Protein AF-A0A8E3B7B5-F1 (afdb_monomer_lite)

Secondary structure (DSSP, 8-state):
-EEEEEEESSTHHHHHHHHHHTSTTEEEEEEEE----S--TT-SS-EEEEEEETTEEEEEEE-SS-EEEEEEEGGGTTTT--EEEP------HHHHHHHHHHHTS--SSPHHHHHHHHHHHHHHHHHHHHTS-----

Organism: Rhizobium loti (NCBI:txid381)

Foldseek 3Di:
DAEDEAEEAPPVQVVCCVVQCPDPPYDHNDYYYDDDDPPDPPQHQKDWDKDDDPFWIWIWIDSPPDIWIWIQGDPSVVVVDIDTDDDDDDDDPVRQVVVCVVVVHDDPPDPVVVVLVVQVVVQVVVCVVVVHHDDGD

Structure (mmCIF, N/CA/C/O backbone):
data_AF-A0A8E3B7B5-F1
#
_entry.id   AF-A0A8E3B7B5-F1
#
loop_
_atom_site.group_PDB
_atom_site.id
_atom_site.type_symbol
_atom_site.label_atom_id
_atom_site.label_alt_id
_atom_site.label_comp_id
_atom_site.label_asym_id
_atom_site.label_entity_id
_atom_site.label_seq_id
_atom_site.pdbx_PDB_ins_code
_atom_site.Cartn_x
_atom_site.Cartn_y
_atom_site.Cartn_z
_atom_site.occupancy
_atom_site.B_iso_or_equiv
_atom_site.auth_seq_id
_atom_site.auth_comp_id
_atom_site.auth_asym_id
_atom_site.auth_atom_id
_atom_site.pdbx_PDB_model_num
ATOM 1 N N . MET A 1 1 ? -22.183 13.478 -2.766 1.00 53.44 1 MET A N 1
ATOM 2 C CA . MET A 1 1 ? -21.430 12.780 -1.701 1.00 53.44 1 MET A CA 1
ATOM 3 C C . MET A 1 1 ? -19.960 12.827 -2.060 1.00 53.44 1 MET A C 1
ATOM 5 O O . MET A 1 1 ? -19.629 12.416 -3.167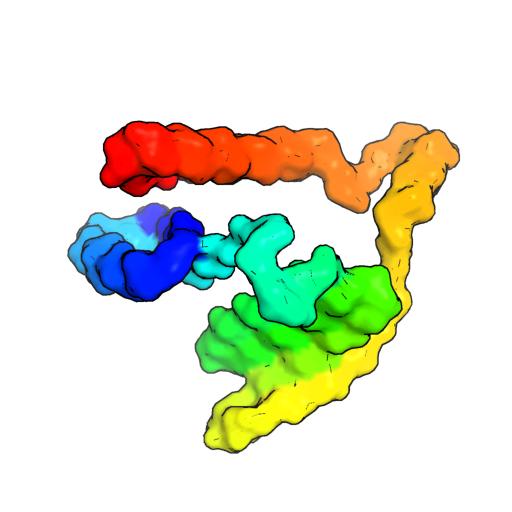 1.00 53.44 1 MET A O 1
ATOM 9 N N . HIS A 1 2 ? -19.108 13.309 -1.159 1.00 54.06 2 HIS A N 1
ATOM 10 C CA . HIS A 1 2 ? -17.657 13.330 -1.366 1.00 54.06 2 HIS A CA 1
ATOM 11 C C . HIS A 1 2 ? -17.007 12.202 -0.552 1.00 54.06 2 HIS A C 1
ATOM 13 O O . HIS A 1 2 ? -17.330 12.017 0.624 1.00 54.06 2 HIS A O 1
ATOM 19 N N . ARG A 1 3 ? -16.141 11.407 -1.193 1.00 53.25 3 ARG A N 1
ATOM 20 C CA . ARG A 1 3 ? -15.383 10.325 -0.548 1.00 53.25 3 ARG A CA 1
ATOM 21 C C . ARG A 1 3 ? -13.987 10.839 -0.242 1.00 53.25 3 ARG A C 1
ATOM 23 O O . ARG A 1 3 ? -13.256 11.170 -1.168 1.00 53.25 3 ARG A O 1
ATOM 30 N N . ILE A 1 4 ? -13.637 10.897 1.036 1.00 57.72 4 ILE A N 1
ATOM 31 C CA . ILE A 1 4 ? -12.344 11.408 1.493 1.00 57.72 4 ILE A CA 1
ATOM 32 C C . ILE A 1 4 ? -11.448 10.214 1.834 1.00 57.72 4 ILE A C 1
ATOM 34 O O . ILE A 1 4 ? -11.856 9.330 2.594 1.00 57.72 4 ILE A O 1
ATOM 38 N N . LEU A 1 5 ? -10.250 10.174 1.247 1.00 64.38 5 LEU A N 1
ATOM 39 C CA . LEU A 1 5 ? -9.141 9.340 1.707 1.00 64.38 5 LEU A CA 1
ATOM 40 C C . LEU A 1 5 ? -8.243 10.220 2.568 1.00 64.38 5 LEU A C 1
ATOM 42 O O . LEU A 1 5 ? -7.691 11.203 2.081 1.00 64.38 5 LEU A O 1
ATOM 46 N N . LEU A 1 6 ? -8.095 9.857 3.835 1.00 63.78 6 LEU A N 1
ATOM 47 C CA . LEU A 1 6 ? -7.160 10.522 4.731 1.00 63.78 6 LEU A CA 1
ATOM 48 C C . LEU A 1 6 ? -5.847 9.741 4.732 1.00 63.78 6 LEU A C 1
ATOM 50 O O . LEU A 1 6 ? -5.842 8.542 5.012 1.00 63.78 6 LEU A O 1
ATOM 54 N N . LEU A 1 7 ? -4.751 10.424 4.404 1.00 64.12 7 LEU A N 1
ATOM 55 C CA . LEU A 1 7 ? -3.402 9.877 4.456 1.00 64.12 7 LEU A CA 1
ATOM 56 C C . LEU A 1 7 ? -2.560 10.706 5.423 1.00 64.12 7 LEU A C 1
ATOM 58 O O . LEU A 1 7 ? -2.318 11.884 5.175 1.00 64.12 7 LEU A O 1
ATOM 62 N N . GLY A 1 8 ? -2.124 10.100 6.524 1.00 61.19 8 GLY A N 1
ATOM 63 C CA . GLY A 1 8 ? -1.339 10.786 7.551 1.00 61.19 8 GLY A CA 1
ATOM 64 C C . GLY A 1 8 ? -0.142 9.976 8.033 1.00 61.19 8 GLY A C 1
ATOM 65 O O . GLY A 1 8 ? 0.090 8.850 7.600 1.00 61.19 8 GLY A O 1
ATOM 66 N N . THR A 1 9 ? 0.625 10.545 8.956 1.00 58.62 9 THR A N 1
ATOM 67 C CA . THR A 1 9 ? 1.677 9.837 9.693 1.00 58.62 9 THR A CA 1
ATOM 68 C C . THR A 1 9 ? 1.410 10.016 11.199 1.00 58.62 9 THR A C 1
ATOM 70 O O . THR A 1 9 ? 1.000 11.090 11.637 1.00 58.62 9 THR A O 1
ATOM 73 N N . GLY A 1 10 ? 1.575 8.962 12.009 1.00 57.69 10 GLY A N 1
ATOM 74 C CA . GLY A 1 10 ? 1.392 9.025 13.472 1.00 57.69 10 GLY A CA 1
ATOM 75 C C . GLY A 1 10 ? -0.060 9.144 13.979 1.00 57.69 10 GLY A C 1
ATOM 76 O O . GLY A 1 10 ? -1.021 8.992 13.228 1.00 57.69 10 GLY A O 1
ATOM 77 N N . GLY A 1 11 ? -0.221 9.396 15.287 1.00 54.06 11 GLY A N 1
ATOM 78 C CA . GLY A 1 11 ? -1.525 9.423 15.981 1.00 54.06 11 GLY A CA 1
ATOM 79 C C . GLY A 1 11 ? -2.481 10.549 15.551 1.00 54.06 11 GLY A C 1
ATOM 80 O O . GLY A 1 11 ? -3.682 10.455 15.780 1.00 54.06 11 GLY A O 1
ATOM 81 N N . ILE A 1 12 ? -1.969 11.571 14.859 1.00 61.69 12 ILE A N 1
ATOM 82 C CA . ILE A 1 12 ? -2.745 12.695 14.303 1.00 61.69 12 ILE A CA 1
ATOM 83 C C . ILE A 1 12 ? -3.767 12.229 13.256 1.00 61.69 12 ILE A C 1
ATOM 85 O O . ILE A 1 12 ? -4.841 12.816 13.135 1.00 61.69 12 ILE A O 1
ATOM 89 N N . ALA A 1 13 ? -3.478 11.137 12.539 1.00 63.38 13 ALA A N 1
ATOM 90 C CA . ALA A 1 13 ? -4.392 10.582 11.543 1.00 63.38 13 ALA A CA 1
ATOM 91 C C . ALA A 1 13 ? -5.756 10.190 12.146 1.00 63.38 13 ALA A C 1
ATOM 93 O O . ALA A 1 13 ? -6.775 10.340 11.477 1.00 63.38 13 ALA A O 1
ATOM 94 N N . GLY A 1 14 ? -5.784 9.742 13.410 1.00 58.38 14 GLY A N 1
ATOM 95 C CA . GLY A 1 14 ? -7.022 9.409 14.123 1.00 58.38 14 GLY A CA 1
ATOM 96 C C . GLY A 1 14 ? -7.886 10.637 14.412 1.00 58.38 14 GLY A C 1
ATOM 97 O O . GLY A 1 14 ? -9.073 10.630 14.109 1.00 58.38 14 GLY A O 1
ATOM 98 N N . HIS A 1 15 ? -7.285 11.726 14.893 1.00 66.88 15 HIS A N 1
ATOM 99 C CA . HIS A 1 15 ? -8.013 12.968 15.181 1.00 66.88 15 HIS A CA 1
ATOM 100 C C . HIS A 1 15 ? -8.599 13.601 13.908 1.00 66.88 15 HIS A C 1
ATOM 102 O O . HIS A 1 15 ? -9.703 14.138 13.917 1.00 66.88 15 HIS A O 1
ATOM 108 N N . HIS A 1 16 ? -7.892 13.504 12.779 1.00 64.44 16 HIS A N 1
ATOM 109 C CA . HIS A 1 16 ? -8.421 13.967 11.497 1.00 64.44 16 HIS A CA 1
ATOM 110 C C . HIS A 1 16 ? -9.673 13.186 11.068 1.00 64.44 16 HIS A C 1
ATOM 112 O O . HIS A 1 16 ? -10.587 13.777 10.503 1.00 64.44 16 HIS A O 1
ATOM 118 N N . VAL A 1 17 ? -9.766 11.883 11.353 1.00 67.44 17 VAL A N 1
ATOM 119 C CA . VAL A 1 17 ? -10.982 11.105 11.053 1.00 67.44 17 VAL A CA 1
ATOM 120 C C . VAL A 1 17 ? -12.190 11.663 11.789 1.00 67.44 17 VAL A C 1
ATOM 122 O O . VAL A 1 17 ? -13.236 11.825 11.169 1.00 67.44 17 VAL A O 1
ATOM 125 N N . GLU A 1 18 ? -12.051 11.957 13.079 1.00 70.19 18 GLU A N 1
ATOM 126 C CA . GLU A 1 18 ? -13.152 12.468 13.900 1.00 70.19 18 GLU A CA 1
ATOM 127 C C . GLU A 1 18 ? -13.661 13.812 13.366 1.00 70.19 18 GLU A C 1
ATOM 129 O O . GLU A 1 18 ? -14.855 13.967 13.105 1.00 70.19 18 GLU A O 1
ATOM 134 N N . GLU A 1 19 ? -12.744 14.738 13.088 1.00 73.25 19 GLU A N 1
ATOM 135 C CA . GLU A 1 19 ? -13.074 16.072 12.579 1.00 73.25 19 GLU A CA 1
ATOM 136 C C . GLU A 1 19 ? -13.687 16.026 11.168 1.00 73.25 19 GLU A C 1
ATOM 138 O O . GLU A 1 19 ? -14.732 16.625 10.907 1.00 73.25 19 GLU A O 1
ATOM 143 N N . PHE A 1 20 ? -13.086 15.271 10.239 1.00 66.56 20 PHE A N 1
ATOM 144 C CA . PHE A 1 20 ? -13.565 15.210 8.853 1.00 66.56 20 PHE A CA 1
ATOM 145 C C . PHE A 1 20 ? -14.844 14.376 8.691 1.00 66.56 20 PHE A C 1
ATOM 147 O O . PHE A 1 20 ? -15.620 14.634 7.767 1.00 66.56 20 PHE A O 1
ATOM 154 N N . ALA A 1 21 ? -15.103 13.409 9.579 1.00 69.25 21 ALA A N 1
ATOM 155 C CA . ALA A 1 21 ? -16.376 12.686 9.620 1.00 69.25 21 ALA A CA 1
ATOM 156 C C . ALA A 1 21 ? -17.546 13.590 10.041 1.00 69.25 21 ALA A C 1
ATOM 158 O O . ALA A 1 21 ? -18.685 13.324 9.657 1.00 69.25 21 ALA A O 1
ATOM 159 N N . GLY A 1 22 ? -17.273 14.662 10.795 1.00 74.19 22 GLY A N 1
ATOM 160 C CA . GLY A 1 22 ? -18.276 15.631 11.238 1.00 74.19 22 GLY A CA 1
ATOM 161 C C . GLY A 1 22 ? -18.800 16.567 10.142 1.00 74.19 22 GLY A C 1
ATOM 162 O O . GLY A 1 22 ? -19.801 17.248 10.357 1.00 74.19 22 GLY A O 1
ATOM 163 N N . ILE A 1 23 ? -18.168 16.615 8.962 1.00 72.94 23 ILE A N 1
ATOM 164 C CA . ILE A 1 23 ? -18.534 17.552 7.889 1.00 72.94 23 ILE A CA 1
ATOM 165 C C . ILE A 1 23 ? -19.763 17.040 7.107 1.00 72.94 23 ILE A C 1
ATOM 167 O O . ILE A 1 23 ? -19.685 15.989 6.456 1.00 72.94 23 ILE A O 1
ATOM 171 N N . PRO A 1 24 ? -20.886 17.790 7.063 1.00 72.94 24 PRO A N 1
ATOM 172 C CA . PRO A 1 24 ? -22.073 17.391 6.309 1.00 72.94 24 PRO A CA 1
ATOM 173 C C . PRO A 1 24 ? -21.773 17.146 4.821 1.00 72.94 24 PRO A C 1
ATOM 175 O O . PRO A 1 24 ? -21.203 17.988 4.131 1.00 72.94 24 PRO A O 1
ATOM 178 N N . GLY A 1 25 ? -22.177 15.980 4.305 1.00 69.56 25 GLY A N 1
ATOM 179 C CA . GLY A 1 25 ? -21.977 15.597 2.899 1.00 69.56 25 GLY A CA 1
ATOM 180 C C . GLY A 1 25 ? -20.632 14.927 2.577 1.00 69.56 25 GLY A C 1
ATOM 181 O O . GLY A 1 25 ? -20.414 14.542 1.416 1.00 69.56 25 GLY A O 1
ATOM 182 N N . CYS A 1 26 ? -19.770 14.742 3.583 1.00 53.22 26 CYS A N 1
ATOM 183 C CA . CYS A 1 26 ? -18.524 13.986 3.493 1.00 53.22 26 CYS A CA 1
ATOM 184 C C . CYS A 1 26 ? -18.691 12.568 4.052 1.00 53.22 26 CYS A C 1
ATOM 186 O O . CYS A 1 26 ? -19.397 12.334 5.026 1.00 53.22 26 CYS A O 1
ATOM 188 N N . SER A 1 27 ? -18.036 11.603 3.411 1.00 63.66 27 SER A N 1
ATOM 189 C CA . SER A 1 27 ? -17.929 10.227 3.896 1.00 63.66 27 SER A CA 1
ATOM 190 C C . SER A 1 27 ? -16.468 9.806 3.834 1.00 63.66 27 SER A C 1
ATOM 192 O O . SER A 1 27 ? -15.814 9.970 2.799 1.00 63.66 27 SER A O 1
ATOM 194 N N . ILE A 1 28 ? -15.938 9.279 4.934 1.00 67.56 28 ILE A N 1
ATOM 195 C CA . ILE A 1 28 ? -14.574 8.750 4.951 1.00 67.56 28 ILE A CA 1
ATOM 196 C C . ILE A 1 28 ? -14.605 7.391 4.255 1.00 67.56 28 ILE A C 1
ATOM 198 O O . ILE A 1 28 ? -15.255 6.453 4.713 1.00 67.56 28 ILE A O 1
ATOM 202 N N . GLY A 1 29 ? -13.951 7.311 3.096 1.00 67.50 29 GLY A N 1
ATOM 203 C CA . GLY A 1 29 ? -13.948 6.107 2.266 1.00 67.50 29 GLY A CA 1
ATOM 204 C C . GLY A 1 29 ? -12.949 5.055 2.748 1.00 67.50 29 GLY A C 1
ATOM 205 O O . GLY A 1 29 ? -13.199 3.864 2.582 1.00 67.50 29 GLY A O 1
ATOM 206 N N . ALA A 1 30 ? -11.833 5.513 3.314 1.00 70.75 30 ALA A N 1
ATOM 207 C CA . ALA A 1 30 ? -10.815 4.747 4.025 1.00 70.75 30 ALA A CA 1
ATOM 208 C C . ALA A 1 30 ? -9.858 5.737 4.718 1.00 70.75 30 ALA A C 1
ATOM 210 O O . ALA A 1 30 ? -9.711 6.877 4.270 1.00 70.75 30 ALA A O 1
ATOM 211 N N . LEU A 1 31 ? -9.189 5.292 5.780 1.00 76.25 31 LEU A N 1
ATOM 212 C CA . LEU A 1 31 ? -8.075 5.997 6.418 1.00 76.25 31 LEU A CA 1
ATOM 213 C C . LEU A 1 31 ? -6.805 5.175 6.210 1.00 76.25 31 LEU A C 1
ATOM 215 O O . LEU A 1 31 ? -6.834 3.950 6.340 1.00 76.25 31 LEU A O 1
ATOM 219 N N . ALA A 1 32 ? -5.695 5.849 5.934 1.00 79.31 32 ALA A N 1
ATOM 220 C CA . ALA A 1 32 ? -4.385 5.231 5.878 1.00 79.31 32 ALA A CA 1
ATOM 221 C C . ALA A 1 32 ? -3.344 6.065 6.633 1.00 79.31 32 ALA A C 1
ATOM 223 O O . ALA A 1 32 ? -3.352 7.297 6.604 1.00 79.31 32 ALA A O 1
ATOM 224 N N . THR A 1 33 ? -2.398 5.362 7.253 1.00 82.81 33 THR A N 1
ATOM 225 C CA . THR A 1 33 ? -1.190 5.955 7.822 1.00 82.81 33 THR A CA 1
ATOM 226 C C . THR A 1 33 ? 0.016 5.381 7.094 1.00 82.81 33 THR A C 1
ATOM 228 O O . THR A 1 33 ? 0.141 4.162 6.989 1.00 82.81 33 THR A O 1
ATOM 231 N N . ILE A 1 34 ? 0.910 6.240 6.606 1.00 83.75 34 ILE A N 1
ATOM 232 C CA . ILE A 1 34 ? 2.189 5.816 6.027 1.00 83.75 34 ILE A CA 1
ATOM 233 C C . ILE A 1 34 ? 3.316 6.260 6.946 1.00 83.75 34 ILE A C 1
ATOM 235 O O . ILE A 1 34 ? 3.393 7.412 7.356 1.00 83.75 34 ILE A O 1
ATOM 239 N N . VAL A 1 35 ? 4.227 5.343 7.245 1.00 85.00 35 VAL A N 1
ATOM 240 C CA . VAL A 1 35 ? 5.494 5.661 7.898 1.00 85.00 35 VAL A CA 1
ATOM 241 C C . VAL A 1 35 ? 6.605 5.209 6.968 1.00 85.00 35 VAL A C 1
ATOM 243 O O . VAL A 1 35 ? 6.670 4.044 6.589 1.00 85.00 35 VAL A O 1
ATOM 246 N N . ALA A 1 36 ? 7.472 6.143 6.596 1.00 86.06 36 ALA A N 1
ATOM 247 C CA . ALA A 1 36 ? 8.658 5.871 5.802 1.00 86.06 36 ALA A CA 1
ATOM 248 C C . ALA A 1 36 ? 9.863 6.478 6.520 1.00 86.06 36 ALA A C 1
ATOM 250 O O . ALA A 1 36 ? 9.897 7.680 6.781 1.00 86.06 36 ALA A O 1
ATOM 251 N N . SER A 1 37 ? 10.845 5.647 6.866 1.00 86.44 37 SER A N 1
ATOM 252 C CA . SER A 1 37 ? 12.063 6.091 7.542 1.00 86.44 37 SER A CA 1
ATOM 253 C C . SER A 1 37 ? 13.264 5.281 7.075 1.00 86.44 37 SER A C 1
ATOM 255 O O . SER A 1 37 ? 13.165 4.082 6.834 1.00 86.44 37 SER A O 1
ATOM 257 N N . ARG A 1 38 ? 14.413 5.953 6.971 1.00 88.81 38 ARG A N 1
ATOM 258 C CA . ARG A 1 38 ? 15.731 5.323 6.791 1.00 88.81 38 ARG A CA 1
ATOM 259 C C . ARG A 1 38 ? 16.484 5.144 8.115 1.00 88.81 38 ARG A C 1
ATOM 261 O O . ARG A 1 38 ? 17.569 4.580 8.120 1.00 88.81 38 ARG A O 1
ATOM 268 N N . TYR A 1 39 ? 15.911 5.621 9.218 1.00 88.94 39 TYR A N 1
ATOM 269 C CA . TYR A 1 39 ? 16.537 5.690 10.538 1.00 88.94 39 TYR A CA 1
ATOM 270 C C . TYR A 1 39 ? 15.680 4.968 11.580 1.00 88.94 39 TYR A C 1
ATOM 272 O O . TYR A 1 39 ? 15.347 5.522 12.625 1.00 88.94 39 TYR A O 1
ATOM 280 N N . MET A 1 40 ? 15.263 3.742 11.268 1.00 86.19 40 MET A N 1
ATOM 281 C CA . MET A 1 40 ? 14.456 2.918 12.163 1.00 86.19 40 MET A CA 1
ATOM 282 C C . MET A 1 40 ? 15.290 1.716 12.610 1.00 86.19 40 MET A C 1
ATOM 284 O O . MET A 1 40 ? 15.354 0.704 11.923 1.00 86.19 40 MET A O 1
ATOM 288 N N . THR A 1 41 ? 16.004 1.861 13.730 1.00 91.25 41 THR A N 1
ATOM 289 C CA . THR A 1 41 ? 16.916 0.828 14.249 1.00 91.25 41 THR A CA 1
ATOM 290 C C . THR A 1 41 ? 16.212 -0.524 14.360 1.00 91.25 41 THR A C 1
ATOM 292 O O . THR A 1 41 ? 15.120 -0.609 14.912 1.00 91.25 41 THR A O 1
ATOM 295 N N . GLY A 1 42 ? 16.849 -1.576 13.842 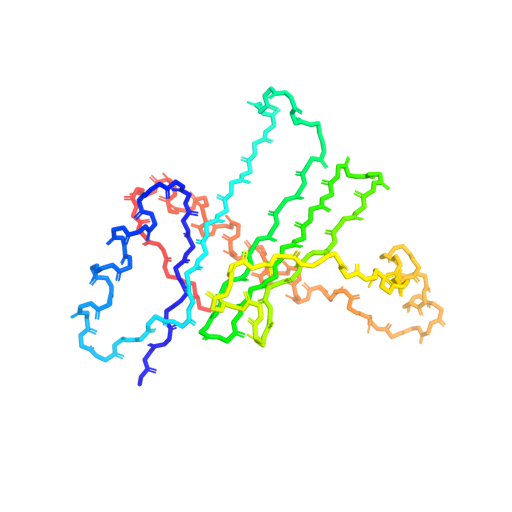1.00 89.56 42 GLY A N 1
ATOM 296 C CA . GLY A 1 42 ? 16.267 -2.919 13.766 1.00 89.56 42 GLY A CA 1
ATOM 297 C C . GLY A 1 42 ? 15.493 -3.197 12.475 1.00 89.56 42 GLY A C 1
ATOM 298 O O . GLY A 1 42 ? 15.224 -4.361 12.199 1.00 89.56 42 GLY A O 1
ATOM 299 N N . HIS A 1 43 ? 15.220 -2.171 11.660 1.00 88.56 43 HIS A N 1
ATOM 300 C CA . HIS A 1 43 ? 14.573 -2.303 10.360 1.00 88.56 43 HIS A CA 1
ATOM 301 C C . HIS A 1 43 ? 15.532 -1.924 9.227 1.00 88.56 43 HIS A C 1
ATOM 303 O O . HIS A 1 43 ? 16.037 -0.801 9.167 1.00 88.56 43 HIS A O 1
ATOM 309 N N . ALA A 1 44 ? 15.804 -2.868 8.327 1.00 87.19 44 ALA A N 1
ATOM 310 C CA . ALA A 1 44 ? 16.777 -2.689 7.247 1.00 87.19 44 ALA A CA 1
ATOM 311 C C . ALA A 1 44 ? 16.100 -2.412 5.900 1.00 87.19 44 ALA A C 1
ATOM 313 O O . ALA A 1 44 ? 16.430 -1.442 5.217 1.00 87.19 44 ALA A O 1
ATOM 314 N N . ASN A 1 45 ? 15.157 -3.270 5.512 1.00 88.25 45 ASN A N 1
ATOM 315 C CA . ASN A 1 45 ? 14.412 -3.160 4.257 1.00 88.25 45 ASN A CA 1
ATOM 316 C C . ASN A 1 45 ? 12.972 -3.649 4.446 1.00 88.25 45 ASN A C 1
ATOM 318 O O . ASN A 1 45 ? 12.439 -4.423 3.650 1.00 88.25 45 ASN A O 1
ATOM 322 N N . ASP A 1 46 ? 12.384 -3.224 5.558 1.00 90.19 46 ASP A N 1
ATOM 323 C CA . ASP A 1 46 ? 11.086 -3.690 6.001 1.00 90.19 46 ASP A CA 1
ATOM 324 C C . ASP A 1 46 ? 9.953 -2.905 5.348 1.00 90.19 46 ASP A C 1
ATOM 326 O O . ASP A 1 46 ? 9.968 -1.674 5.273 1.00 90.19 46 ASP A O 1
ATOM 330 N N . LEU A 1 47 ? 8.937 -3.638 4.907 1.00 90.62 47 LEU A N 1
ATOM 331 C CA . LEU A 1 47 ? 7.654 -3.106 4.479 1.00 90.62 47 LEU A CA 1
ATOM 332 C C . LEU A 1 47 ? 6.561 -3.846 5.241 1.00 90.62 47 LEU A C 1
ATOM 334 O O . LEU A 1 47 ? 6.534 -5.075 5.258 1.00 90.62 47 LEU A O 1
ATOM 338 N N . SER A 1 48 ? 5.642 -3.093 5.836 1.00 92.00 48 SER A N 1
ATOM 339 C CA . SER A 1 48 ? 4.446 -3.629 6.477 1.00 92.00 48 SER A CA 1
ATOM 340 C C . SER A 1 48 ? 3.227 -2.854 5.997 1.00 92.00 48 SER A C 1
ATOM 342 O O . SER A 1 48 ? 3.235 -1.623 5.952 1.00 92.00 48 SER A O 1
ATOM 344 N N . LEU A 1 49 ? 2.187 -3.580 5.606 1.00 88.56 49 LEU A N 1
ATOM 345 C CA . LEU A 1 49 ? 0.894 -3.048 5.207 1.00 88.56 49 LEU A CA 1
ATOM 346 C C . LEU A 1 49 ? -0.189 -3.839 5.927 1.00 88.56 49 LEU A C 1
ATOM 348 O O . LEU A 1 49 ? -0.303 -5.046 5.732 1.00 88.56 49 LEU A O 1
ATOM 352 N N . ALA A 1 50 ? -1.025 -3.153 6.694 1.00 89.00 50 ALA A N 1
ATOM 353 C CA . ALA A 1 50 ? -2.242 -3.721 7.251 1.00 89.00 50 ALA A CA 1
ATOM 354 C C . ALA A 1 50 ? -3.458 -3.027 6.634 1.00 89.00 50 ALA A C 1
ATOM 356 O O . ALA A 1 50 ? -3.511 -1.799 6.551 1.00 89.00 50 ALA A O 1
ATOM 357 N N . LEU A 1 51 ? -4.432 -3.818 6.192 1.00 85.56 51 LEU A N 1
ATOM 358 C CA . LEU A 1 51 ? -5.717 -3.341 5.698 1.00 85.56 51 LEU A CA 1
ATOM 359 C C . LEU A 1 51 ? -6.807 -3.912 6.591 1.00 85.56 51 LEU A C 1
ATOM 361 O O . LEU A 1 51 ? -6.926 -5.130 6.721 1.00 85.56 51 LEU A O 1
ATOM 365 N N . HIS A 1 52 ? -7.613 -3.031 7.170 1.00 85.44 52 HIS A N 1
ATOM 366 C CA . HIS A 1 52 ? -8.720 -3.398 8.043 1.00 85.44 52 HIS A CA 1
ATOM 367 C C . HIS A 1 52 ? -10.038 -2.973 7.407 1.00 85.44 52 HIS A C 1
ATOM 369 O O . HIS A 1 52 ? -10.168 -1.862 6.892 1.00 85.44 52 HIS A O 1
ATOM 375 N N . GLY A 1 53 ? -11.021 -3.864 7.448 1.00 83.06 53 GLY A N 1
ATOM 376 C CA . GLY A 1 53 ? -12.380 -3.599 7.006 1.00 83.06 53 GLY A CA 1
ATOM 377 C C . GLY A 1 53 ? -13.399 -4.248 7.932 1.00 83.06 53 GLY A C 1
ATOM 378 O O . GLY A 1 53 ? -13.067 -4.990 8.852 1.00 83.06 53 GLY A O 1
ATOM 379 N N . THR A 1 54 ? -14.676 -4.003 7.658 1.00 85.75 54 THR A N 1
ATOM 380 C CA . THR A 1 54 ? -15.783 -4.479 8.503 1.00 85.75 54 THR A CA 1
ATOM 381 C C . THR A 1 54 ? -16.010 -5.990 8.454 1.00 85.75 54 THR A C 1
ATOM 383 O O . THR A 1 54 ? -16.753 -6.517 9.270 1.00 85.75 54 THR A O 1
ATOM 386 N N . ARG A 1 55 ? -15.397 -6.697 7.496 1.00 88.44 55 ARG A N 1
ATOM 387 C CA . ARG A 1 55 ? -15.525 -8.158 7.325 1.00 88.44 55 ARG A CA 1
ATOM 388 C C . ARG A 1 55 ? -14.208 -8.910 7.506 1.00 88.44 55 ARG A C 1
ATOM 390 O O . ARG A 1 55 ? -14.122 -10.084 7.151 1.00 88.44 55 ARG A O 1
ATOM 397 N N . GLY A 1 56 ? -13.185 -8.226 8.007 1.00 89.69 56 GLY A N 1
ATOM 398 C CA . GLY A 1 56 ? -11.883 -8.817 8.259 1.00 89.69 56 GLY A CA 1
ATOM 399 C C . GLY A 1 56 ? -10.725 -7.906 7.894 1.00 89.69 56 GLY A C 1
ATOM 400 O O . GLY A 1 56 ? -10.899 -6.736 7.544 1.00 89.69 56 GLY A O 1
ATOM 401 N N . ALA A 1 57 ? -9.528 -8.468 7.988 1.00 91.44 57 ALA A N 1
ATOM 402 C CA . ALA A 1 57 ? -8.285 -7.751 7.789 1.00 91.44 57 ALA A CA 1
ATOM 403 C C . ALA A 1 57 ? -7.236 -8.623 7.098 1.00 91.44 57 ALA A C 1
ATOM 405 O O . ALA A 1 57 ? -7.255 -9.850 7.212 1.00 91.44 57 ALA A O 1
ATOM 406 N N . ILE A 1 58 ? -6.301 -7.974 6.407 1.00 93.00 58 ILE A N 1
ATOM 407 C CA . ILE A 1 58 ? -5.093 -8.609 5.879 1.00 93.00 58 ILE A CA 1
ATOM 408 C C . ILE A 1 58 ? -3.858 -7.827 6.311 1.00 93.00 58 ILE A C 1
ATOM 410 O O . ILE A 1 58 ? -3.907 -6.606 6.462 1.00 93.00 58 ILE A O 1
ATOM 414 N N . LYS A 1 59 ? -2.747 -8.534 6.486 1.00 92.62 59 LYS A N 1
ATOM 415 C CA . LYS A 1 59 ? -1.443 -7.971 6.813 1.00 92.62 59 LYS A CA 1
ATOM 416 C C . LYS A 1 59 ? -0.393 -8.567 5.886 1.00 92.62 59 LYS A C 1
ATOM 418 O O . LYS A 1 59 ? -0.303 -9.786 5.763 1.00 92.62 59 LYS A O 1
ATOM 423 N N . VAL A 1 60 ? 0.375 -7.706 5.233 1.00 91.88 60 VAL A N 1
ATOM 424 C CA . VAL A 1 60 ? 1.502 -8.060 4.372 1.00 91.88 60 VAL A CA 1
ATOM 425 C C . VAL A 1 60 ? 2.762 -7.501 4.999 1.00 91.88 60 VAL A C 1
ATOM 427 O O . VAL A 1 60 ? 2.830 -6.307 5.276 1.00 91.88 60 VAL A O 1
ATOM 430 N N . GLU A 1 61 ? 3.758 -8.350 5.194 1.00 92.69 61 GLU A N 1
ATOM 431 C CA . GLU A 1 61 ? 5.051 -7.980 5.762 1.00 92.69 61 GLU A CA 1
ATOM 432 C C . GLU A 1 61 ? 6.170 -8.540 4.889 1.00 92.69 61 GLU A C 1
ATOM 434 O O . GLU A 1 61 ? 6.054 -9.641 4.349 1.00 92.69 61 GLU A O 1
ATOM 439 N N . THR A 1 62 ? 7.262 -7.802 4.733 1.00 89.50 62 THR A N 1
ATOM 440 C CA . THR A 1 62 ? 8.482 -8.323 4.119 1.00 89.50 62 THR A CA 1
ATOM 441 C C . THR A 1 62 ? 9.709 -7.595 4.635 1.00 89.50 62 THR A C 1
ATOM 443 O O . THR A 1 62 ? 9.651 -6.393 4.857 1.00 89.50 62 THR A O 1
ATOM 446 N N . ASP A 1 63 ? 10.816 -8.320 4.767 1.00 88.44 63 ASP A N 1
ATOM 447 C CA . ASP A 1 63 ? 12.156 -7.797 5.079 1.00 88.44 63 ASP A CA 1
ATOM 448 C C . ASP A 1 63 ? 13.014 -7.601 3.805 1.00 88.44 63 ASP A C 1
ATOM 450 O O . ASP A 1 63 ? 14.236 -7.429 3.853 1.00 88.44 63 ASP A O 1
ATOM 454 N N . GLY A 1 64 ? 12.384 -7.715 2.629 1.00 86.06 64 GLY A N 1
ATOM 455 C CA . GLY A 1 64 ? 13.039 -7.715 1.323 1.00 86.06 64 GLY A CA 1
ATOM 456 C C . GLY A 1 64 ? 13.601 -9.066 0.872 1.00 86.06 64 GLY A C 1
ATOM 457 O O . GLY A 1 64 ? 14.093 -9.160 -0.254 1.00 86.06 64 GLY A O 1
ATOM 458 N N . LYS A 1 65 ? 13.524 -10.110 1.703 1.00 88.44 65 LYS A N 1
ATOM 459 C CA . LYS A 1 65 ? 13.953 -11.482 1.379 1.00 88.44 65 LYS A CA 1
ATOM 460 C C . LYS A 1 65 ? 12.780 -12.449 1.429 1.00 88.44 65 LYS A C 1
ATOM 462 O O . LYS A 1 65 ? 12.576 -13.226 0.498 1.00 88.44 65 LYS A O 1
ATOM 467 N N . VAL A 1 66 ? 12.009 -12.383 2.507 1.00 87.94 66 VAL A N 1
ATOM 468 C CA . VAL A 1 66 ? 10.829 -13.202 2.756 1.00 87.94 66 VAL A CA 1
ATOM 469 C C . VAL A 1 66 ? 9.629 -12.278 2.853 1.00 87.94 66 VAL A C 1
ATOM 471 O O . VAL A 1 66 ? 9.698 -11.194 3.431 1.00 87.94 66 VAL A O 1
ATOM 474 N N . SER A 1 67 ? 8.519 -12.694 2.255 1.00 89.88 67 SER A N 1
ATOM 475 C CA . SER A 1 67 ? 7.232 -12.033 2.432 1.00 89.88 67 SER A CA 1
ATOM 476 C C . SER A 1 67 ? 6.313 -12.943 3.237 1.00 89.88 67 SER A C 1
ATOM 478 O O . SER A 1 67 ? 6.364 -14.164 3.098 1.00 89.88 67 SER A O 1
ATOM 480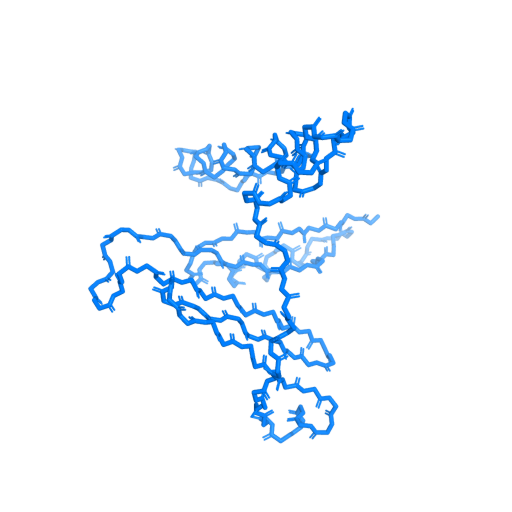 N N . ASN A 1 68 ? 5.460 -12.343 4.056 1.00 92.81 68 ASN A N 1
ATOM 481 C CA . ASN A 1 68 ? 4.405 -13.009 4.798 1.00 92.81 68 ASN A CA 1
ATOM 482 C C . ASN A 1 68 ? 3.074 -12.316 4.490 1.00 92.81 68 ASN A C 1
ATOM 484 O O . ASN A 1 68 ? 2.997 -11.087 4.475 1.00 92.81 68 ASN A O 1
ATOM 488 N N . LEU A 1 69 ? 2.033 -13.109 4.245 1.00 92.38 69 LEU A N 1
ATOM 489 C CA . LEU A 1 69 ? 0.658 -12.636 4.136 1.00 92.38 69 LEU A CA 1
ATOM 490 C C . LEU A 1 69 ? -0.156 -13.341 5.210 1.00 92.38 69 LEU A C 1
ATOM 492 O O . LEU A 1 69 ? -0.214 -14.567 5.250 1.00 92.38 69 LEU A O 1
ATOM 496 N N . SER A 1 70 ? -0.818 -12.563 6.050 1.00 95.81 70 SER A N 1
ATOM 497 C CA . SER A 1 70 ? -1.733 -13.064 7.064 1.00 95.81 70 SER A CA 1
ATOM 498 C C . SER A 1 70 ? -3.102 -12.427 6.889 1.00 95.81 70 SER A C 1
ATOM 500 O O . SER A 1 70 ? -3.214 -11.289 6.432 1.00 95.81 70 SER A O 1
ATOM 502 N N . ALA A 1 71 ? -4.151 -13.148 7.264 1.00 94.94 71 ALA A N 1
ATOM 503 C CA . ALA A 1 71 ? -5.513 -12.646 7.213 1.00 94.94 71 ALA A CA 1
ATOM 504 C C . ALA A 1 71 ? -6.324 -13.086 8.432 1.00 94.94 71 ALA A C 1
ATOM 506 O O . ALA A 1 71 ? -6.094 -14.155 8.991 1.00 94.94 71 ALA A O 1
ATOM 507 N N . CYS A 1 72 ? -7.274 -12.245 8.822 1.00 96.88 72 CYS A N 1
ATOM 508 C CA . CYS A 1 72 ? -8.293 -12.518 9.825 1.00 96.88 72 CYS A CA 1
ATOM 509 C C . CYS A 1 72 ? -9.646 -12.326 9.131 1.00 96.88 72 CYS A C 1
ATOM 511 O O . CYS A 1 72 ? -10.025 -11.193 8.824 1.00 96.88 72 CYS A O 1
ATOM 513 N N . LEU A 1 73 ? -10.309 -13.429 8.766 1.00 93.81 73 LEU A N 1
ATOM 514 C CA . LEU A 1 73 ? -11.477 -13.448 7.875 1.00 93.81 73 LEU A CA 1
ATOM 515 C C . LEU A 1 73 ? -12.556 -14.409 8.392 1.00 93.81 73 LEU A C 1
ATOM 517 O O . LEU A 1 73 ? -12.260 -15.409 9.040 1.00 93.81 73 LEU A O 1
ATOM 521 N N . GLY A 1 74 ? -13.819 -14.155 8.044 1.00 93.81 74 GLY A N 1
ATOM 522 C CA . GLY A 1 74 ? -14.926 -15.049 8.403 1.00 93.81 74 GLY A CA 1
ATOM 523 C C . GLY A 1 74 ? -15.056 -15.231 9.919 1.00 93.81 74 GLY A C 1
ATOM 524 O O . GLY A 1 74 ? -14.965 -14.259 10.662 1.00 93.81 74 GLY A O 1
ATOM 525 N N . GLY A 1 75 ? -15.229 -16.476 10.378 1.00 93.81 75 GLY A N 1
ATOM 526 C CA . GLY A 1 75 ? -15.347 -16.795 11.808 1.00 93.81 75 GLY A CA 1
ATOM 527 C C . GLY A 1 75 ? -14.094 -16.486 12.638 1.00 93.81 75 GLY A C 1
ATOM 528 O O . GLY A 1 75 ? -14.161 -16.490 13.862 1.00 93.81 75 GLY A O 1
ATOM 529 N N . ASP A 1 76 ? -12.960 -16.189 11.997 1.00 96.12 76 ASP A N 1
ATOM 530 C CA . ASP A 1 76 ? -11.753 -15.763 12.703 1.00 96.12 76 ASP A CA 1
ATOM 531 C C . ASP A 1 76 ? -11.840 -14.323 13.219 1.00 96.12 76 ASP A C 1
ATOM 533 O O . ASP A 1 76 ? -11.116 -13.979 14.153 1.00 96.12 76 ASP A O 1
ATOM 537 N N . VAL A 1 77 ? -12.733 -13.497 12.656 1.00 92.50 77 VAL A N 1
ATOM 538 C CA . VAL A 1 77 ? -12.902 -12.086 13.043 1.00 92.50 77 VAL A CA 1
ATOM 539 C C . VAL A 1 77 ? -13.337 -11.970 14.501 1.00 92.50 77 VAL A C 1
ATOM 541 O O . VAL A 1 77 ? -12.687 -11.274 15.281 1.00 92.50 77 VAL A O 1
ATOM 544 N N . ASP A 1 78 ? -14.368 -12.718 14.892 1.00 93.75 78 ASP A N 1
ATOM 545 C CA . ASP A 1 78 ? -14.899 -12.697 16.261 1.00 93.75 78 ASP A CA 1
ATOM 546 C C . ASP A 1 78 ? -13.921 -13.307 17.276 1.00 93.75 78 ASP A C 1
ATOM 548 O O . ASP A 1 78 ? -13.957 -12.982 18.460 1.00 93.75 78 ASP A O 1
ATOM 552 N N . LEU A 1 79 ? -13.000 -14.152 16.801 1.00 96.31 79 LEU A N 1
ATOM 553 C CA . LEU A 1 79 ? -11.964 -14.805 17.604 1.00 96.31 79 LEU A CA 1
ATOM 554 C C . LEU A 1 79 ? -10.618 -14.059 17.582 1.00 96.31 79 LEU A C 1
ATOM 556 O O . LEU A 1 79 ? -9.664 -14.516 18.208 1.00 96.31 79 LEU A O 1
ATOM 560 N N . GLN A 1 80 ? -10.518 -12.958 16.827 1.00 95.31 80 GLN A N 1
ATOM 561 C CA . GLN A 1 80 ? -9.274 -12.228 16.540 1.00 95.31 80 GLN A CA 1
ATOM 562 C C . GLN A 1 80 ? -8.115 -13.126 16.067 1.00 95.31 80 GLN A C 1
ATOM 564 O O . GLN A 1 80 ? -6.938 -12.863 16.339 1.00 95.31 80 GLN A O 1
ATOM 569 N N . ARG A 1 81 ? -8.430 -14.202 15.344 1.00 97.25 81 ARG A N 1
ATOM 570 C CA . ARG A 1 81 ? -7.446 -15.200 14.927 1.00 97.25 81 ARG A CA 1
ATOM 571 C C . ARG A 1 81 ? -6.835 -14.820 13.581 1.00 97.25 81 ARG A C 1
ATOM 573 O O . ARG A 1 81 ? -7.524 -14.658 12.584 1.00 97.25 81 ARG A O 1
ATOM 580 N N . TRP A 1 82 ? -5.513 -14.721 13.529 1.00 97.12 82 TRP A N 1
ATOM 581 C CA . TRP A 1 82 ? -4.795 -14.504 12.274 1.00 97.12 82 TRP A CA 1
ATOM 582 C C . TRP A 1 82 ? -4.301 -15.831 11.715 1.00 97.12 82 TRP A C 1
ATOM 584 O O . TRP A 1 82 ? -3.769 -16.666 12.446 1.00 97.12 82 TRP A O 1
ATOM 594 N N . GLN A 1 83 ? -4.483 -16.024 10.416 1.00 96.81 83 GLN A N 1
ATOM 595 C CA . GLN A 1 83 ? -4.010 -17.189 9.681 1.00 96.81 83 GLN A CA 1
ATOM 596 C C . GLN A 1 83 ? -2.989 -16.745 8.639 1.00 96.81 83 GLN A C 1
ATOM 598 O O . GLN A 1 83 ? -3.216 -15.771 7.918 1.00 96.81 83 GLN A O 1
ATOM 603 N N . THR A 1 84 ? -1.865 -17.452 8.545 1.00 96.25 84 THR A N 1
ATOM 604 C CA . THR A 1 84 ? -0.914 -17.257 7.448 1.00 96.25 84 THR A CA 1
ATOM 605 C C . THR A 1 84 ? -1.495 -17.848 6.173 1.00 96.25 84 THR A C 1
ATOM 607 O O . THR A 1 84 ? -1.882 -19.014 6.133 1.00 96.25 84 THR A O 1
ATOM 610 N N . LEU A 1 85 ? -1.555 -17.031 5.127 1.00 91.81 85 LEU A N 1
ATOM 611 C CA . LEU A 1 85 ? -2.017 -17.435 3.812 1.00 91.81 85 LEU A CA 1
ATOM 612 C C . LEU A 1 85 ? -0.828 -17.813 2.933 1.00 91.81 85 LEU A C 1
ATOM 614 O O . LEU A 1 85 ? 0.234 -17.190 2.984 1.00 91.81 85 LEU A O 1
ATOM 618 N N . ALA A 1 86 ? -1.029 -18.813 2.079 1.00 89.38 86 ALA A N 1
ATOM 619 C CA . ALA A 1 86 ? -0.051 -19.157 1.061 1.00 89.38 86 ALA A CA 1
ATOM 620 C C . ALA A 1 86 ? 0.116 -17.986 0.082 1.00 89.38 86 ALA A C 1
ATOM 622 O O . ALA A 1 86 ? -0.862 -17.470 -0.463 1.00 89.38 86 ALA A O 1
ATOM 623 N N . LEU A 1 87 ? 1.363 -17.583 -0.158 1.00 80.56 87 LEU A N 1
ATOM 624 C CA . LEU A 1 87 ? 1.676 -16.544 -1.128 1.00 80.56 87 LEU A CA 1
ATOM 625 C C . LEU A 1 87 ? 1.647 -17.133 -2.540 1.00 80.56 87 LEU A C 1
ATOM 627 O O . LEU A 1 87 ? 2.498 -17.969 -2.861 1.00 80.56 87 LEU A O 1
ATOM 631 N N . PRO A 1 88 ? 0.708 -16.713 -3.407 1.00 80.00 88 PRO A N 1
ATOM 632 C CA . PRO A 1 88 ? 0.760 -17.125 -4.796 1.00 80.00 88 PRO A CA 1
ATOM 633 C C . PRO A 1 88 ? 2.022 -16.554 -5.445 1.00 80.00 88 PRO A C 1
ATOM 635 O O . PRO A 1 88 ? 2.473 -15.453 -5.119 1.00 80.00 88 PRO A O 1
ATOM 638 N N . SER A 1 89 ? 2.584 -17.288 -6.403 1.00 84.06 89 SER A N 1
ATOM 639 C CA . SER A 1 89 ? 3.686 -16.759 -7.200 1.00 84.06 89 SER A CA 1
ATOM 640 C C . SER A 1 89 ? 3.211 -15.534 -7.980 1.00 84.06 89 SER A C 1
ATOM 642 O O . SER A 1 89 ? 2.235 -15.597 -8.730 1.00 84.06 89 SER A O 1
ATOM 644 N N . VAL A 1 90 ? 3.909 -14.413 -7.808 1.00 83.88 90 VAL A N 1
ATOM 645 C CA . VAL A 1 90 ? 3.634 -13.172 -8.531 1.00 83.88 90 VAL A CA 1
ATOM 646 C C . VAL A 1 90 ? 4.755 -12.872 -9.515 1.00 83.88 90 VAL A C 1
ATOM 648 O O . VAL A 1 90 ? 5.943 -13.041 -9.233 1.00 83.88 90 VAL A O 1
ATOM 651 N N . LYS A 1 91 ? 4.386 -12.384 -10.701 1.00 86.56 91 LYS A N 1
ATOM 652 C CA . LYS A 1 91 ? 5.371 -11.968 -11.700 1.00 86.56 91 LYS A CA 1
ATOM 653 C C . LYS A 1 91 ? 6.120 -10.727 -11.206 1.00 86.56 91 LYS A C 1
ATOM 655 O O . LYS A 1 91 ? 5.506 -9.682 -10.978 1.00 86.56 91 LYS A O 1
ATOM 660 N N . ARG A 1 92 ? 7.448 -10.845 -11.103 1.00 86.94 92 ARG A N 1
ATOM 661 C CA . ARG A 1 92 ? 8.370 -9.748 -10.759 1.00 86.94 92 ARG A CA 1
ATOM 662 C C . ARG A 1 92 ? 8.271 -8.600 -11.767 1.00 86.94 92 ARG A C 1
ATOM 664 O O . ARG A 1 92 ? 8.135 -8.845 -12.965 1.00 86.94 92 ARG A O 1
ATOM 671 N N . ASN A 1 93 ? 8.447 -7.363 -11.301 1.00 88.31 93 ASN A N 1
ATOM 672 C CA . ASN A 1 93 ? 8.378 -6.166 -12.150 1.00 88.31 93 ASN A CA 1
ATOM 673 C C . ASN A 1 93 ? 9.376 -6.198 -13.316 1.00 88.31 93 ASN A C 1
ATOM 675 O O . ASN A 1 93 ? 9.001 -5.869 -14.433 1.00 88.31 93 ASN A O 1
ATOM 679 N N . ALA A 1 94 ? 10.600 -6.694 -13.101 1.00 90.69 94 ALA A N 1
ATOM 680 C CA . ALA A 1 94 ? 11.582 -6.854 -14.179 1.00 90.69 94 ALA A CA 1
ATOM 681 C C . ALA A 1 94 ? 11.081 -7.775 -15.305 1.00 90.69 94 ALA A C 1
ATOM 683 O O . ALA A 1 94 ? 11.311 -7.509 -16.480 1.00 90.69 94 ALA A O 1
ATOM 684 N N . ARG A 1 95 ? 10.338 -8.837 -14.957 1.00 93.25 95 ARG A N 1
ATOM 685 C CA . ARG A 1 95 ? 9.739 -9.722 -15.961 1.00 93.25 95 ARG A CA 1
ATOM 686 C C . ARG A 1 95 ? 8.564 -9.049 -16.665 1.00 93.25 95 ARG A C 1
ATOM 688 O O . ARG A 1 95 ? 8.485 -9.139 -17.880 1.00 93.25 95 ARG A O 1
ATOM 695 N N . ARG A 1 96 ? 7.704 -8.334 -15.925 1.00 92.06 96 ARG A N 1
ATOM 696 C CA . ARG A 1 96 ? 6.611 -7.533 -16.513 1.00 92.06 96 ARG A CA 1
ATOM 697 C C . ARG A 1 96 ? 7.140 -6.520 -17.529 1.00 92.06 96 ARG A C 1
ATOM 699 O O . ARG A 1 96 ? 6.539 -6.358 -18.582 1.00 92.06 96 ARG A O 1
ATOM 706 N N . PHE A 1 97 ? 8.273 -5.891 -17.225 1.00 91.88 97 PHE A N 1
ATOM 707 C CA . PHE A 1 97 ? 8.945 -4.960 -18.124 1.00 91.88 97 PHE A CA 1
ATOM 708 C C . PHE A 1 97 ? 9.452 -5.646 -19.398 1.00 91.88 97 PHE A C 1
ATOM 710 O O . PHE A 1 97 ? 9.145 -5.181 -20.490 1.00 91.88 97 PHE A O 1
ATOM 717 N N . ALA A 1 98 ? 10.151 -6.780 -19.278 1.00 94.44 98 ALA A N 1
ATOM 718 C CA . ALA A 1 98 ? 10.600 -7.547 -20.442 1.00 94.44 98 ALA A CA 1
ATOM 719 C C . ALA A 1 98 ? 9.425 -7.969 -21.344 1.00 94.44 98 ALA A C 1
ATOM 721 O O . ALA A 1 98 ? 9.475 -7.766 -22.550 1.00 94.44 98 ALA A O 1
ATOM 722 N N . ASP A 1 99 ? 8.326 -8.457 -20.761 1.00 93.94 99 ASP A N 1
ATOM 723 C CA . ASP A 1 99 ? 7.155 -8.858 -21.550 1.00 93.94 99 ASP A CA 1
ATOM 724 C C . ASP A 1 99 ? 6.482 -7.664 -22.256 1.00 93.94 99 ASP A C 1
ATOM 726 O O . ASP A 1 99 ? 5.902 -7.822 -23.332 1.00 93.94 99 ASP A O 1
ATOM 730 N N . ALA A 1 100 ? 6.539 -6.465 -21.666 1.00 94.69 100 ALA A N 1
ATOM 731 C CA . ALA A 1 100 ? 6.032 -5.247 -22.297 1.00 94.69 100 ALA A CA 1
ATOM 732 C C . ALA A 1 100 ? 6.880 -4.842 -23.514 1.00 94.69 100 ALA A C 1
ATOM 734 O O . ALA A 1 100 ? 6.324 -4.423 -24.528 1.00 94.69 100 ALA A O 1
ATOM 735 N N . LEU A 1 101 ? 8.205 -5.021 -23.437 1.00 95.06 101 LEU A N 1
ATOM 736 C CA . LEU A 1 101 ? 9.108 -4.827 -24.574 1.00 95.06 101 LEU A CA 1
ATOM 737 C C . LEU A 1 101 ? 8.831 -5.852 -25.678 1.00 95.06 101 LEU A C 1
ATOM 739 O O . LEU A 1 101 ? 8.620 -5.462 -26.823 1.00 95.06 101 LEU A O 1
ATOM 743 N N . ASP A 1 102 ? 8.757 -7.137 -25.319 1.00 96.88 102 ASP A N 1
ATOM 744 C CA . ASP A 1 102 ? 8.535 -8.233 -26.270 1.00 96.88 102 ASP A CA 1
ATOM 745 C C . ASP A 1 102 ? 7.186 -8.097 -26.994 1.00 96.88 102 ASP A C 1
ATOM 747 O O . ASP A 1 102 ? 7.070 -8.367 -28.188 1.00 96.88 102 ASP A O 1
ATOM 751 N N . SER A 1 103 ? 6.142 -7.680 -26.272 1.00 96.44 103 SER A N 1
ATOM 752 C CA . SER A 1 103 ? 4.790 -7.559 -26.827 1.00 96.44 103 SER A CA 1
ATOM 753 C C . SER A 1 103 ? 4.494 -6.210 -27.485 1.00 96.44 103 SER A C 1
ATOM 755 O O . SER A 1 103 ? 3.454 -6.078 -28.135 1.00 96.44 103 SER A O 1
ATOM 757 N N . GLY A 1 104 ? 5.344 -5.198 -27.281 1.00 96.00 104 GLY A N 1
ATOM 758 C CA . GLY A 1 104 ? 5.088 -3.813 -27.690 1.00 96.00 104 GLY A CA 1
ATOM 759 C C . GLY A 1 104 ? 3.868 -3.172 -27.012 1.00 96.00 104 GLY A C 1
ATOM 760 O O . GLY A 1 104 ? 3.388 -2.131 -27.462 1.00 96.00 104 GLY A O 1
ATOM 761 N N . ARG A 1 105 ? 3.324 -3.786 -25.951 1.00 93.81 105 ARG A N 1
ATOM 762 C CA . ARG A 1 105 ? 2.148 -3.298 -25.218 1.00 93.81 105 ARG A CA 1
ATOM 763 C C . ARG A 1 105 ? 2.540 -2.918 -23.802 1.00 93.81 105 ARG A C 1
ATOM 765 O O . ARG A 1 105 ? 3.182 -3.688 -23.095 1.00 93.81 105 ARG A O 1
ATOM 772 N N . ASN A 1 106 ? 2.103 -1.740 -23.370 1.00 88.69 106 ASN A N 1
ATOM 773 C CA . ASN A 1 106 ? 2.374 -1.280 -22.017 1.00 88.69 106 ASN A CA 1
ATOM 774 C C . ASN A 1 106 ? 1.641 -2.154 -20.985 1.00 88.69 106 ASN A C 1
ATOM 776 O O . ASN A 1 106 ? 0.466 -2.476 -21.167 1.00 88.69 106 ASN A O 1
ATOM 780 N N . GLY A 1 107 ? 2.340 -2.525 -19.914 1.00 86.31 107 GLY A N 1
ATOM 781 C CA . GLY A 1 107 ? 1.793 -3.312 -18.810 1.00 86.31 107 GLY A CA 1
ATOM 782 C C . GLY A 1 107 ? 1.562 -2.476 -17.553 1.00 86.31 107 GLY A C 1
ATOM 783 O O . GLY A 1 107 ? 1.810 -1.271 -17.529 1.00 86.31 107 GLY A O 1
ATOM 784 N N . ASP A 1 108 ? 1.125 -3.142 -16.485 1.00 83.50 108 ASP A N 1
ATOM 785 C CA . ASP A 1 108 ? 1.040 -2.541 -15.154 1.00 83.50 108 ASP A CA 1
ATOM 786 C C . ASP A 1 108 ? 2.276 -2.852 -14.289 1.00 83.50 108 ASP A C 1
ATOM 788 O O . ASP A 1 108 ? 2.770 -3.990 -14.320 1.00 83.50 108 ASP A O 1
ATOM 792 N N . PRO A 1 109 ? 2.731 -1.896 -13.452 1.00 83.44 109 PRO A N 1
ATOM 793 C CA . PRO A 1 109 ? 2.211 -0.527 -13.327 1.00 83.44 109 PRO A CA 1
ATOM 794 C C . PRO A 1 109 ? 2.601 0.366 -14.520 1.00 83.44 109 PRO A C 1
ATOM 796 O O . PRO A 1 109 ? 3.730 0.311 -15.001 1.00 83.44 109 PRO A O 1
ATOM 799 N N . SER A 1 110 ? 1.673 1.218 -14.965 1.00 87.69 110 SER A N 1
ATOM 800 C CA . SER A 1 110 ? 1.885 2.143 -16.089 1.00 87.69 110 SER A CA 1
ATOM 801 C C . SER A 1 110 ? 2.523 3.480 -15.675 1.00 87.69 110 SER A C 1
AT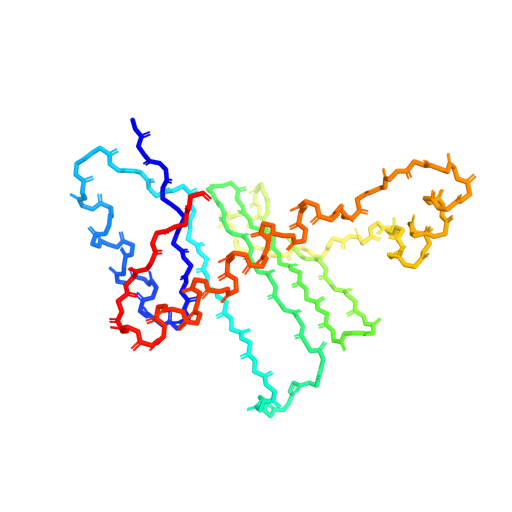OM 803 O O . SER A 1 110 ? 2.481 3.880 -14.511 1.00 87.69 110 SER A O 1
ATOM 805 N N . PHE A 1 111 ? 3.032 4.245 -16.649 1.00 89.31 111 PHE A N 1
ATOM 806 C CA . PHE A 1 111 ? 3.505 5.621 -16.420 1.00 89.31 111 PHE A CA 1
ATOM 807 C C . PHE A 1 111 ? 2.429 6.538 -15.836 1.00 89.31 111 PHE A C 1
ATOM 809 O O . PHE A 1 111 ? 2.729 7.361 -14.979 1.00 89.31 111 PHE A O 1
ATOM 816 N N . ARG A 1 112 ? 1.168 6.381 -16.259 1.00 90.19 112 ARG A N 1
ATOM 817 C CA . ARG A 1 112 ? 0.054 7.159 -15.702 1.00 90.19 112 ARG A CA 1
ATOM 818 C C . ARG A 1 112 ? -0.130 6.850 -14.220 1.00 90.19 112 ARG A C 1
ATOM 820 O O . ARG A 1 112 ? -0.213 7.771 -13.420 1.00 90.19 112 ARG A O 1
ATOM 827 N N . ARG A 1 113 ? -0.073 5.564 -13.850 1.00 88.62 113 ARG A N 1
ATOM 828 C CA . ARG A 1 113 ? -0.112 5.147 -12.445 1.00 88.62 113 ARG A CA 1
ATOM 829 C C . ARG A 1 113 ? 1.050 5.739 -11.646 1.00 88.62 113 ARG A C 1
ATOM 831 O O . ARG A 1 113 ? 0.833 6.173 -10.521 1.00 88.62 113 ARG A O 1
ATOM 838 N N . ALA A 1 114 ? 2.256 5.769 -12.209 1.00 89.31 114 ALA A N 1
ATOM 839 C CA . ALA A 1 114 ? 3.408 6.393 -11.562 1.00 89.31 114 ALA A CA 1
ATOM 840 C C . ALA A 1 114 ? 3.222 7.911 -11.381 1.00 89.31 114 ALA A C 1
ATOM 842 O O . ALA A 1 114 ? 3.490 8.425 -10.300 1.00 89.31 114 ALA A O 1
ATOM 843 N N . ALA A 1 115 ? 2.701 8.615 -12.390 1.00 92.81 115 ALA A N 1
ATOM 844 C CA . ALA A 1 115 ? 2.404 10.044 -12.298 1.00 92.81 115 ALA A CA 1
ATOM 845 C C . ALA A 1 115 ? 1.329 10.350 -11.242 1.00 92.81 115 ALA A C 1
ATOM 847 O O . ALA A 1 115 ? 1.465 11.305 -10.485 1.00 92.81 115 ALA A O 1
ATOM 848 N N . ASP A 1 116 ? 0.292 9.516 -11.134 1.00 89.31 116 ASP A N 1
ATOM 849 C CA . ASP A 1 116 ? -0.726 9.668 -10.088 1.00 89.31 116 ASP A CA 1
ATOM 850 C C . ASP A 1 116 ? -0.146 9.422 -8.686 1.00 89.31 116 ASP A C 1
ATOM 852 O O . ASP A 1 116 ? -0.482 10.136 -7.744 1.00 89.31 116 ASP A O 1
ATOM 856 N N . MET A 1 117 ? 0.779 8.465 -8.544 1.00 88.44 117 MET A N 1
ATOM 857 C CA . MET A 1 117 ? 1.526 8.280 -7.295 1.00 88.44 117 MET A CA 1
ATOM 858 C C . MET A 1 117 ? 2.437 9.470 -6.978 1.00 88.44 117 MET A C 1
ATOM 860 O O . MET A 1 117 ? 2.588 9.819 -5.810 1.00 88.44 117 MET A O 1
ATOM 864 N N . GLN A 1 118 ? 3.024 10.107 -7.993 1.00 93.38 118 GLN A N 1
ATOM 865 C CA . GLN A 1 118 ? 3.869 11.284 -7.798 1.00 93.38 118 GLN A CA 1
ATOM 866 C C . GLN A 1 118 ? 3.072 12.457 -7.220 1.00 93.38 118 GLN A C 1
ATOM 868 O O . GLN A 1 118 ? 3.542 13.077 -6.274 1.00 93.38 118 GLN A O 1
ATOM 873 N N . LYS A 1 119 ? 1.832 12.686 -7.677 1.00 92.00 119 LYS A N 1
ATOM 874 C CA . LYS A 1 119 ? 0.948 13.715 -7.094 1.00 92.00 119 LYS A CA 1
ATOM 875 C C . LYS A 1 119 ? 0.766 13.539 -5.585 1.00 92.00 119 LYS A C 1
ATOM 877 O O . LYS A 1 119 ? 0.726 14.520 -4.853 1.00 92.00 119 LYS A O 1
ATOM 882 N N . LEU A 1 120 ? 0.673 12.292 -5.115 1.00 88.25 120 LEU A N 1
ATOM 883 C CA . LEU A 1 120 ? 0.563 11.983 -3.689 1.00 88.25 120 LEU A CA 1
ATOM 884 C C . LEU A 1 120 ? 1.833 12.344 -2.916 1.00 88.25 120 LEU A C 1
ATOM 886 O O . LEU A 1 120 ? 1.756 12.884 -1.815 1.00 88.25 120 LEU A O 1
ATOM 890 N N . ILE A 1 121 ? 2.994 12.039 -3.495 1.00 90.06 121 ILE A N 1
ATOM 891 C CA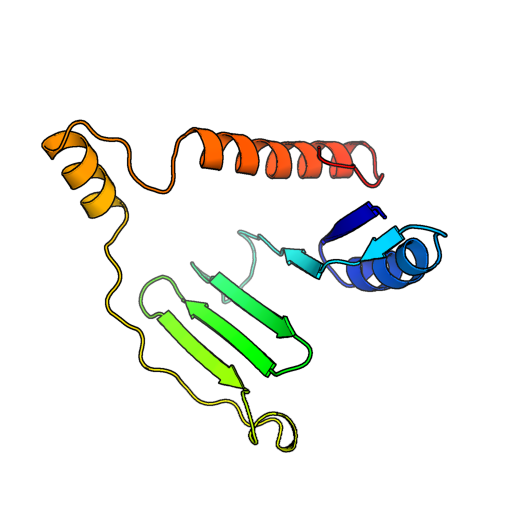 . ILE A 1 121 ? 4.296 12.374 -2.915 1.00 90.06 121 ILE A CA 1
ATOM 892 C C . ILE A 1 121 ? 4.463 13.897 -2.853 1.00 90.06 121 ILE A C 1
ATOM 894 O O . ILE A 1 121 ? 4.824 14.429 -1.804 1.00 90.06 121 ILE A O 1
ATOM 898 N N . ASP A 1 122 ? 4.140 14.598 -3.938 1.00 94.38 122 ASP A N 1
ATOM 899 C CA . ASP A 1 122 ? 4.234 16.057 -4.026 1.00 94.38 122 ASP A CA 1
ATOM 900 C C . ASP A 1 122 ? 3.297 16.738 -3.019 1.00 94.38 122 ASP A C 1
ATOM 902 O O . ASP A 1 122 ? 3.725 17.622 -2.277 1.00 94.38 122 ASP A O 1
ATOM 906 N N . ALA A 1 123 ? 2.056 16.261 -2.897 1.00 90.69 123 ALA A N 1
ATOM 907 C CA . ALA A 1 123 ? 1.102 16.760 -1.908 1.00 90.69 123 ALA A CA 1
ATOM 908 C C . ALA A 1 123 ? 1.578 16.545 -0.461 1.00 90.69 123 ALA A C 1
ATOM 910 O O . ALA A 1 123 ? 1.324 17.381 0.406 1.00 90.69 123 ALA A O 1
ATOM 911 N N . ALA A 1 124 ? 2.299 15.454 -0.179 1.00 87.12 124 ALA A N 1
ATOM 912 C CA . ALA A 1 124 ? 2.898 15.242 1.138 1.00 87.12 124 ALA A CA 1
ATOM 913 C C . ALA A 1 124 ? 4.006 16.271 1.433 1.00 87.12 124 ALA A C 1
ATOM 915 O O . ALA 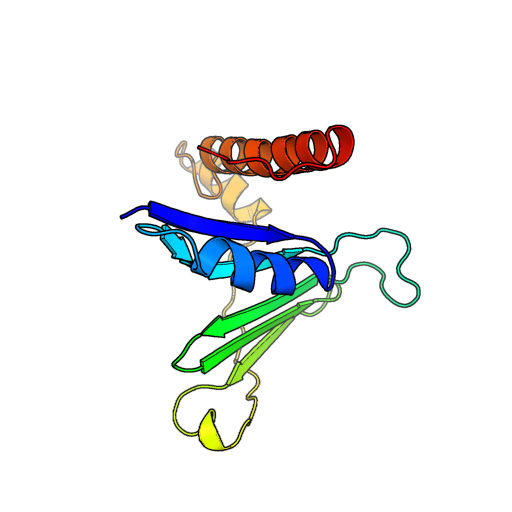A 1 124 ? 4.094 16.774 2.558 1.00 87.12 124 ALA A O 1
ATOM 916 N N . PHE A 1 125 ? 4.821 16.627 0.432 1.00 91.75 125 PHE A N 1
ATOM 917 C CA . PHE A 1 125 ? 5.806 17.707 0.563 1.00 91.75 125 PHE A CA 1
ATOM 918 C C . PHE A 1 125 ? 5.136 19.066 0.782 1.00 91.75 125 PHE A C 1
ATOM 920 O O . PHE A 1 125 ? 5.526 19.793 1.698 1.00 91.75 125 PHE A O 1
ATOM 927 N N . GLU A 1 126 ? 4.106 19.382 -0.003 1.00 94.25 126 GLU A N 1
ATOM 928 C CA . GLU A 1 126 ? 3.332 20.618 0.129 1.00 94.25 126 GLU A CA 1
ATOM 929 C C . GLU A 1 126 ? 2.682 20.728 1.515 1.00 94.25 126 GLU A C 1
ATOM 931 O O . GLU A 1 126 ? 2.863 21.730 2.209 1.00 94.25 126 GLU A O 1
ATOM 936 N N . SER A 1 127 ? 2.017 19.665 1.975 1.00 88.75 127 SER A N 1
ATOM 937 C CA . SER A 1 127 ? 1.400 19.603 3.303 1.00 88.75 127 SER A CA 1
ATOM 938 C C . SER A 1 127 ? 2.423 19.827 4.418 1.00 88.75 127 SER A C 1
ATOM 940 O O . SER A 1 127 ? 2.180 20.589 5.357 1.00 88.75 127 SER A O 1
ATOM 942 N N . SER A 1 128 ? 3.606 19.215 4.299 1.00 88.94 128 SER A N 1
ATOM 943 C CA . SER A 1 128 ? 4.692 19.381 5.269 1.00 88.94 128 SER A CA 1
ATOM 944 C C . SER A 1 128 ? 5.215 20.818 5.328 1.00 88.94 128 SER A C 1
ATOM 946 O O . SER A 1 128 ? 5.486 21.318 6.427 1.00 88.94 128 SER A O 1
ATOM 948 N N . ALA A 1 129 ? 5.350 21.477 4.174 1.00 94.38 129 ALA A N 1
ATOM 949 C CA . ALA A 1 129 ? 5.804 22.860 4.078 1.00 94.38 129 ALA A CA 1
ATOM 950 C C . ALA A 1 129 ? 4.756 23.843 4.624 1.00 94.38 129 ALA A C 1
ATOM 952 O O . ALA A 1 129 ? 5.095 24.722 5.414 1.00 94.38 129 ALA A O 1
ATOM 953 N N . ALA A 1 130 ? 3.486 23.657 4.255 1.00 92.88 130 ALA A N 1
ATOM 954 C CA . ALA A 1 130 ? 2.384 24.533 4.645 1.00 92.88 130 ALA A CA 1
ATOM 955 C C . ALA A 1 130 ? 1.865 24.284 6.072 1.00 92.88 130 ALA A C 1
ATOM 957 O O . ALA A 1 130 ? 1.168 25.135 6.618 1.00 92.88 130 ALA A O 1
ATOM 958 N N . LYS A 1 131 ? 2.178 23.125 6.674 1.00 88.00 131 LYS A N 1
ATOM 959 C CA . LYS A 1 131 ? 1.597 22.650 7.947 1.00 88.00 131 LYS A CA 1
ATOM 960 C C . LYS A 1 131 ? 0.068 22.570 7.915 1.00 88.00 131 LYS A C 1
ATOM 962 O O . LYS A 1 131 ? -0.590 22.744 8.937 1.00 88.00 131 LYS A O 1
ATOM 967 N N . LEU A 1 132 ? -0.487 22.282 6.740 1.00 83.19 132 LEU A N 1
ATOM 968 C CA . LEU A 1 132 ? -1.922 22.197 6.497 1.00 83.19 132 LEU A CA 1
ATOM 969 C C . LEU A 1 132 ? -2.264 20.926 5.706 1.00 83.19 132 LEU A C 1
ATOM 971 O O . LEU A 1 132 ? -1.424 20.430 4.947 1.00 83.19 132 LEU A O 1
ATOM 975 N N . PRO A 1 133 ? -3.484 20.385 5.857 1.00 81.00 133 PRO A N 1
ATOM 976 C CA . PRO A 1 133 ? -3.969 19.306 5.003 1.00 81.00 133 PRO A CA 1
ATOM 977 C C . PRO A 1 133 ? -4.038 19.740 3.532 1.00 81.00 133 PRO A C 1
ATOM 979 O O . PRO A 1 133 ? -4.498 20.842 3.237 1.00 81.00 133 PRO A O 1
ATOM 982 N N . ILE A 1 134 ? -3.635 18.853 2.616 1.00 82.56 134 ILE A N 1
ATOM 983 C CA . ILE A 1 134 ? -3.730 19.059 1.163 1.00 82.56 134 ILE A CA 1
ATOM 984 C C . ILE A 1 134 ? -4.754 18.091 0.576 1.00 82.56 134 ILE A C 1
ATOM 986 O O . ILE A 1 134 ? -4.733 16.894 0.864 1.00 82.56 134 ILE A O 1
ATOM 990 N N . SER A 1 135 ? -5.654 18.621 -0.252 1.00 82.81 135 SER A N 1
ATOM 991 C CA . SER A 1 135 ? -6.590 17.818 -1.038 1.00 82.81 135 SER A CA 1
ATOM 992 C C . SER A 1 135 ? -5.962 17.461 -2.381 1.00 82.81 135 SER A C 1
ATOM 994 O O . SER A 1 135 ? -5.370 18.317 -3.035 1.00 82.81 135 SER A O 1
ATOM 996 N N . ILE A 1 136 ? -6.108 16.208 -2.802 1.00 79.44 136 ILE A N 1
ATOM 997 C CA . ILE A 1 136 ? -5.550 15.694 -4.055 1.00 79.44 136 ILE A CA 1
ATOM 998 C C . ILE A 1 136 ? -6.718 15.339 -4.973 1.00 79.44 136 ILE A C 1
ATOM 1000 O O . ILE A 1 136 ? -7.624 14.615 -4.556 1.00 79.44 136 ILE A O 1
ATOM 1004 N N . ALA A 1 137 ? -6.696 15.872 -6.197 1.00 68.81 137 ALA A N 1
ATOM 1005 C CA . ALA A 1 137 ? -7.712 15.659 -7.229 1.00 68.81 137 ALA A CA 1
ATOM 1006 C C . ALA A 1 137 ? -7.380 14.484 -8.163 1.00 68.81 137 ALA A C 1
ATOM 1008 O O . ALA A 1 137 ? -6.185 14.299 -8.505 1.00 68.81 137 ALA A O 1
#

pLDDT: mean 83.88, std 11.86, range [53.22, 97.25]

Sequence (137 aa):
MHRILLLGTGGIAGHHVEEFAGIPGCSIGALATIVASRYMTGHANDLSLALHGTRGAIKVETDGKVSNLSACLGGDVDLQRWQTLALPSVKRNARRFADALDSGRNGDPSFRRAADMQKLIDAAFESSAAKLPISIA

Radius of gyration: 18.51 Å; chains: 1; bounding box: 39×44×45 Å